Protein AF-A0A935AM41-F1 (afdb_monomer_lite)

Radius of gyration: 13.2 Å; chains: 1; bounding box: 32×30×33 Å

Structure (mmCIF, N/CA/C/O backbone):
data_AF-A0A935AM41-F1
#
_entry.id   AF-A0A935AM41-F1
#
loop_
_atom_site.group_PDB
_atom_site.id
_atom_site.type_symbol
_atom_site.label_atom_id
_atom_site.label_alt_id
_atom_site.label_comp_id
_atom_site.label_asym_id
_atom_site.label_entity_id
_atom_site.label_seq_id
_atom_site.pdbx_PDB_ins_code
_atom_site.Cartn_x
_atom_site.Cartn_y
_atom_site.Cartn_z
_atom_site.occupancy
_atom_site.B_iso_or_equiv
_atom_site.auth_seq_id
_atom_site.auth_comp_id
_atom_site.auth_asym_id
_atom_site.auth_atom_id
_atom_site.pdbx_PDB_model_num
ATOM 1 N N . MET A 1 1 ? -17.141 9.454 12.736 1.00 65.31 1 MET A N 1
ATOM 2 C CA . MET A 1 1 ? -16.937 8.494 11.607 1.00 65.31 1 MET A CA 1
ATOM 3 C C . MET A 1 1 ? -15.456 8.118 11.570 1.00 65.31 1 MET A C 1
ATOM 5 O O . MET A 1 1 ? -14.661 8.983 11.903 1.00 65.31 1 MET A O 1
ATOM 9 N N . VAL A 1 2 ? -15.053 6.882 11.235 1.00 75.56 2 VAL A N 1
ATOM 10 C CA . VAL A 1 2 ? -13.614 6.534 11.134 1.00 75.56 2 VAL A CA 1
ATOM 11 C C . VAL A 1 2 ? -13.192 6.507 9.667 1.00 75.56 2 VAL A C 1
ATOM 13 O O . VAL A 1 2 ? -13.752 5.753 8.878 1.00 75.56 2 VAL A O 1
ATOM 16 N N . LEU A 1 3 ? -12.212 7.335 9.315 1.00 81.56 3 LEU A N 1
ATOM 17 C CA . LEU A 1 3 ? -11.605 7.429 7.989 1.00 81.56 3 LEU A CA 1
ATOM 18 C C . LEU A 1 3 ? -10.233 6.748 7.988 1.00 81.56 3 LEU A C 1
ATOM 20 O O . LEU A 1 3 ? -9.503 6.797 8.978 1.00 81.56 3 LEU A O 1
ATOM 24 N N . LEU A 1 4 ? -9.864 6.137 6.863 1.00 85.00 4 LEU A N 1
ATOM 25 C CA . LEU A 1 4 ? -8.525 5.591 6.640 1.00 85.00 4 LEU A CA 1
ATOM 26 C C . LEU A 1 4 ? -7.728 6.540 5.747 1.00 85.00 4 LEU A C 1
ATOM 28 O O . LEU A 1 4 ? -8.213 6.967 4.701 1.00 85.00 4 LEU A O 1
ATOM 32 N N . LEU A 1 5 ? -6.496 6.842 6.152 1.00 87.25 5 LEU A N 1
ATOM 33 C CA . LEU A 1 5 ? -5.577 7.705 5.417 1.00 87.25 5 LEU A CA 1
ATOM 34 C C . LEU A 1 5 ? -4.265 6.966 5.154 1.00 87.25 5 LEU A C 1
ATOM 36 O O . LEU A 1 5 ? -3.569 6.577 6.090 1.00 87.25 5 LEU A O 1
ATOM 40 N N . LEU A 1 6 ? -3.908 6.814 3.879 1.00 88.88 6 LEU A N 1
ATOM 41 C CA . LEU A 1 6 ? -2.604 6.312 3.447 1.00 88.88 6 LEU A CA 1
ATOM 42 C C . LEU A 1 6 ? -1.700 7.467 3.035 1.00 88.88 6 LEU A C 1
ATOM 44 O O . LEU A 1 6 ? -2.097 8.320 2.245 1.00 88.88 6 LEU A O 1
ATOM 48 N N . THR A 1 7 ? -0.468 7.460 3.534 1.00 90.94 7 THR A N 1
ATOM 49 C CA . THR A 1 7 ? 0.563 8.418 3.133 1.00 90.94 7 THR A CA 1
ATOM 50 C C . THR A 1 7 ? 1.891 7.714 2.913 1.00 90.94 7 THR A C 1
ATOM 52 O O . THR A 1 7 ? 2.154 6.646 3.466 1.00 90.94 7 THR A O 1
ATOM 55 N N . LEU A 1 8 ? 2.745 8.319 2.094 1.00 91.50 8 LEU A N 1
ATOM 56 C CA . LEU A 1 8 ? 4.100 7.848 1.856 1.00 91.50 8 LEU A CA 1
ATOM 57 C C . LEU A 1 8 ? 5.062 8.968 2.235 1.00 91.50 8 LEU A C 1
ATOM 59 O O . LEU A 1 8 ? 4.971 10.077 1.715 1.00 91.50 8 LEU A O 1
ATOM 63 N N . GLN A 1 9 ? 5.939 8.691 3.194 1.00 92.00 9 GLN A N 1
ATOM 64 C CA . GLN A 1 9 ? 6.890 9.665 3.720 1.00 92.00 9 GLN A CA 1
ATOM 65 C C . GLN A 1 9 ? 8.179 8.947 4.112 1.00 92.00 9 GLN A C 1
ATOM 67 O O . GLN A 1 9 ? 8.122 7.977 4.866 1.00 92.00 9 GLN A O 1
ATOM 72 N N . ASN A 1 10 ? 9.329 9.445 3.648 1.00 90.88 10 ASN A N 1
ATOM 73 C CA . ASN A 1 10 ? 10.653 8.878 3.937 1.00 90.88 10 ASN A CA 1
ATOM 74 C C . ASN A 1 10 ? 10.703 7.362 3.666 1.00 90.88 10 ASN A C 1
ATOM 76 O O . ASN A 1 10 ? 10.971 6.568 4.571 1.00 90.88 10 ASN A O 1
ATOM 80 N N . ASP A 1 11 ? 10.341 6.962 2.442 1.00 91.94 11 ASP A N 1
ATOM 81 C CA . ASP A 1 11 ? 10.338 5.566 1.972 1.00 91.94 11 ASP A CA 1
ATOM 82 C C . ASP A 1 11 ? 9.516 4.611 2.852 1.00 91.94 11 ASP A C 1
ATOM 84 O O . ASP A 1 11 ? 9.761 3.407 2.938 1.00 91.94 11 ASP A O 1
ATOM 88 N N . THR A 1 12 ? 8.523 5.161 3.548 1.00 94.19 12 THR A N 1
ATOM 89 C CA . THR A 1 12 ? 7.655 4.419 4.451 1.00 94.19 12 THR A CA 1
ATOM 90 C C . THR A 1 12 ? 6.212 4.691 4.079 1.00 94.19 12 THR A C 1
ATOM 92 O O . THR A 1 12 ? 5.745 5.831 4.138 1.00 94.19 12 THR A O 1
ATOM 95 N N . LEU A 1 13 ? 5.499 3.628 3.720 1.00 94.56 13 LEU A N 1
ATOM 96 C CA . LEU A 1 13 ? 4.057 3.658 3.564 1.00 94.56 13 LEU A CA 1
ATOM 97 C C . LEU A 1 13 ? 3.428 3.571 4.951 1.00 94.56 13 LEU A C 1
ATOM 99 O O . LEU A 1 13 ? 3.571 2.562 5.644 1.00 94.56 13 LEU A O 1
ATOM 103 N N . LYS A 1 14 ? 2.741 4.634 5.348 1.00 93.75 14 LYS A N 1
ATOM 104 C CA . LYS A 1 14 ? 2.051 4.752 6.627 1.00 93.75 14 LYS A CA 1
ATOM 105 C C . LYS A 1 14 ? 0.551 4.710 6.398 1.00 93.75 14 LYS A C 1
ATOM 107 O O . LYS A 1 14 ? 0.036 5.278 5.437 1.00 93.75 14 LYS A O 1
ATOM 112 N N . LEU A 1 15 ? -0.145 4.067 7.320 1.00 90.88 15 LEU A N 1
ATOM 113 C CA . LEU A 1 15 ? -1.593 4.063 7.367 1.00 90.88 15 LEU A CA 1
ATOM 114 C C . LEU A 1 15 ? -2.052 4.595 8.712 1.00 90.88 15 LEU A C 1
ATOM 116 O O . LEU A 1 15 ? -1.597 4.151 9.770 1.00 90.88 15 LEU A O 1
ATOM 120 N N . PHE A 1 16 ? -2.994 5.517 8.639 1.00 90.69 16 PHE A N 1
ATOM 121 C CA . PHE A 1 16 ? -3.599 6.159 9.780 1.00 90.69 16 PHE A CA 1
ATOM 122 C C . PHE A 1 16 ? -5.099 5.907 9.796 1.00 90.69 16 PHE A C 1
ATOM 124 O O . PHE A 1 16 ? -5.746 5.818 8.752 1.00 90.69 16 PHE A O 1
ATOM 131 N N . THR A 1 17 ? -5.654 5.851 10.998 1.00 89.00 17 THR A N 1
ATOM 132 C CA . THR A 1 17 ? -7.084 6.044 11.223 1.00 89.00 17 THR A CA 1
ATOM 133 C C . THR A 1 17 ? -7.303 7.466 11.700 1.00 89.00 17 THR A C 1
ATOM 135 O O . THR A 1 17 ? -6.621 7.911 12.624 1.00 89.00 17 THR A O 1
ATOM 138 N N . TYR A 1 18 ? -8.267 8.147 11.105 1.00 84.25 18 TYR A N 1
ATOM 139 C CA . TYR A 1 18 ? -8.738 9.447 11.543 1.00 84.25 18 TYR A CA 1
ATOM 140 C C . TYR A 1 18 ? -10.147 9.296 12.115 1.00 84.25 18 TYR A C 1
ATOM 142 O O . TYR A 1 18 ? -11.030 8.742 11.460 1.00 84.25 18 TYR A O 1
ATOM 150 N N . ASN A 1 19 ? -10.349 9.758 13.342 1.00 85.56 19 ASN A N 1
ATOM 151 C CA . ASN A 1 19 ? -11.674 10.071 13.871 1.00 85.56 19 ASN A CA 1
ATOM 152 C C . ASN A 1 19 ? -11.752 11.584 14.122 1.00 85.56 19 ASN A C 1
ATOM 154 O O . ASN A 1 19 ? -10.758 12.278 13.928 1.00 85.56 19 ASN A O 1
ATOM 158 N N . ASP A 1 20 ? -12.914 12.090 14.536 1.00 74.88 20 ASP A N 1
ATOM 159 C CA . ASP A 1 20 ? -13.207 13.532 14.605 1.00 74.88 20 ASP A CA 1
ATOM 160 C C . ASP A 1 20 ? -12.214 14.352 15.474 1.00 74.88 20 ASP A C 1
ATOM 162 O O . ASP A 1 20 ? -12.187 15.576 15.389 1.00 74.88 20 ASP A O 1
ATOM 166 N N . GLU A 1 21 ? -11.344 13.694 16.251 1.00 83.44 21 GLU A N 1
ATOM 167 C CA . GLU A 1 21 ? -10.398 14.331 17.175 1.00 83.44 21 GLU A CA 1
ATOM 168 C C . GLU A 1 21 ? -8.933 13.898 16.995 1.00 83.44 21 GLU A C 1
ATOM 170 O O . GLU A 1 21 ? -8.032 14.656 17.346 1.00 83.44 21 GLU A O 1
ATOM 175 N N . ASN A 1 22 ? -8.654 12.701 16.465 1.00 88.31 22 ASN A N 1
ATOM 176 C CA . ASN A 1 22 ? -7.310 12.123 16.496 1.00 88.31 22 ASN A CA 1
ATOM 177 C C . ASN A 1 22 ? -6.925 11.411 15.195 1.00 88.31 22 ASN A C 1
ATOM 179 O O . ASN A 1 22 ? -7.675 10.601 14.644 1.00 88.31 22 ASN A O 1
ATOM 183 N N . LEU A 1 23 ? -5.682 11.646 14.763 1.00 90.31 23 LEU A N 1
ATOM 184 C CA . LEU A 1 23 ? -5.007 10.863 13.734 1.00 90.31 23 LEU A CA 1
ATOM 185 C C 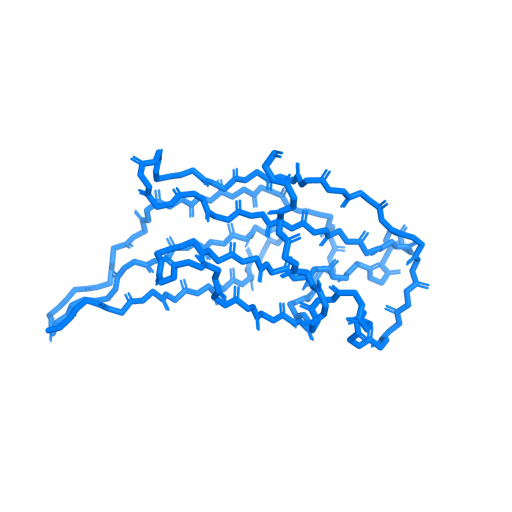. LEU A 1 23 ? -4.072 9.851 14.405 1.00 90.31 23 LEU A C 1
ATOM 187 O O . LEU A 1 23 ? -3.053 10.224 14.980 1.00 90.31 23 LEU A O 1
ATOM 191 N N . ASN A 1 24 ? -4.395 8.565 14.304 1.00 90.12 24 ASN A N 1
ATOM 192 C CA . ASN A 1 24 ? -3.616 7.491 14.918 1.00 90.12 24 ASN A CA 1
ATOM 193 C C . ASN A 1 24 ? -2.899 6.668 13.851 1.00 90.12 24 ASN A C 1
ATOM 195 O O . ASN A 1 24 ? -3.540 6.152 12.936 1.00 90.12 24 ASN A O 1
ATOM 199 N N . LEU A 1 25 ? -1.578 6.518 13.977 1.00 91.50 25 LEU A N 1
ATOM 200 C CA . LEU A 1 25 ? -0.801 5.600 13.143 1.00 91.50 25 LEU A CA 1
ATOM 201 C C . LEU A 1 25 ? -1.154 4.161 13.527 1.00 91.50 25 LEU A C 1
ATOM 203 O O . LEU A 1 25 ? -0.976 3.771 14.678 1.00 91.50 25 LEU A O 1
ATOM 207 N N . ILE A 1 26 ? -1.617 3.369 12.563 1.00 91.19 26 ILE A N 1
ATOM 208 C CA . ILE A 1 26 ? -2.011 1.973 12.799 1.00 91.19 26 ILE A CA 1
ATOM 209 C C . ILE A 1 26 ? -1.057 0.967 12.167 1.00 91.19 26 ILE A C 1
ATOM 211 O O . ILE A 1 26 ? -0.919 -0.146 12.670 1.00 91.19 26 ILE A O 1
ATOM 215 N N . ASN A 1 27 ? -0.392 1.334 11.072 1.00 92.19 27 ASN A N 1
ATOM 216 C CA . ASN A 1 27 ? 0.609 0.481 10.454 1.00 92.19 27 ASN A CA 1
ATOM 217 C C . ASN A 1 27 ? 1.620 1.303 9.651 1.00 92.19 27 ASN A C 1
ATOM 219 O O . ASN A 1 27 ? 1.304 2.387 9.157 1.00 92.19 27 ASN A O 1
ATOM 223 N N . ALA A 1 28 ? 2.829 0.771 9.509 1.00 93.62 28 ALA A N 1
ATOM 224 C CA . ALA A 1 28 ? 3.875 1.343 8.686 1.00 93.62 28 ALA A CA 1
ATOM 225 C C . ALA A 1 28 ? 4.745 0.227 8.102 1.00 93.62 28 ALA A C 1
ATOM 227 O O . ALA A 1 28 ? 5.158 -0.685 8.819 1.00 93.62 28 ALA A O 1
ATOM 228 N N . ILE A 1 29 ? 5.060 0.321 6.813 1.00 95.19 29 ILE A N 1
ATOM 229 C CA . ILE A 1 29 ? 5.957 -0.612 6.130 1.00 95.19 29 ILE A CA 1
ATOM 230 C C . ILE A 1 29 ? 6.950 0.161 5.266 1.00 95.19 29 ILE A C 1
ATOM 232 O O . ILE A 1 29 ? 6.590 1.147 4.620 1.00 95.19 29 ILE A O 1
ATOM 236 N N . LYS A 1 30 ? 8.211 -0.282 5.259 1.00 94.81 30 LYS A N 1
ATOM 237 C CA . LYS A 1 30 ? 9.204 0.252 4.327 1.00 94.81 30 LYS A CA 1
ATOM 238 C C . LYS A 1 30 ? 8.855 -0.155 2.901 1.00 94.81 30 LYS A C 1
ATOM 240 O O . LYS A 1 30 ? 8.475 -1.297 2.641 1.00 94.81 30 LYS A O 1
ATOM 245 N N . VAL A 1 31 ? 9.014 0.793 1.997 1.00 94.00 31 VAL A N 1
ATOM 246 C CA . VAL A 1 31 ? 8.895 0.600 0.556 1.00 94.00 31 VAL A CA 1
ATOM 247 C C . VAL A 1 31 ? 10.215 0.983 -0.101 1.00 94.00 31 VAL A C 1
ATOM 249 O O . VAL A 1 31 ? 11.128 1.477 0.562 1.00 94.00 31 VAL A O 1
ATOM 252 N N . ASP A 1 32 ? 10.334 0.721 -1.396 1.00 93.25 32 ASP A N 1
ATOM 253 C CA . ASP A 1 32 ? 11.511 1.131 -2.155 1.00 93.25 32 ASP A CA 1
ATOM 254 C C . ASP A 1 32 ? 11.645 2.661 -2.154 1.00 93.25 32 ASP A C 1
ATOM 256 O O . ASP A 1 32 ? 10.650 3.386 -2.069 1.00 93.25 32 ASP A O 1
ATOM 260 N N . SER A 1 33 ? 12.871 3.178 -2.228 1.00 91.31 33 SER A N 1
ATOM 261 C CA . SER A 1 33 ? 13.080 4.626 -2.158 1.00 91.31 33 SER A CA 1
ATOM 262 C C . SER A 1 33 ? 12.526 5.362 -3.374 1.00 91.31 33 SER A C 1
ATOM 264 O O . SER A 1 33 ? 12.420 4.770 -4.451 1.00 91.31 33 SER A O 1
ATOM 266 N N . GLU A 1 34 ? 12.215 6.650 -3.211 1.00 89.56 34 GLU A N 1
ATOM 267 C CA . GLU A 1 34 ? 11.605 7.478 -4.273 1.00 89.56 34 GLU A CA 1
ATOM 268 C C . GLU A 1 34 ? 10.283 6.872 -4.770 1.00 89.56 34 GLU A C 1
ATOM 270 O O . GLU A 1 34 ? 9.964 6.872 -5.959 1.00 89.56 34 GLU A O 1
ATOM 275 N N . SER A 1 35 ? 9.531 6.296 -3.830 1.00 92.06 35 SER A N 1
ATOM 276 C CA . SER A 1 35 ? 8.224 5.725 -4.111 1.00 92.06 35 SER A CA 1
ATOM 277 C C . SER A 1 35 ? 7.108 6.764 -4.063 1.00 92.06 35 SER A C 1
ATOM 279 O O . SER A 1 35 ? 7.120 7.678 -3.241 1.00 92.06 35 SER A O 1
ATOM 281 N N . SER A 1 36 ? 6.081 6.571 -4.883 1.00 90.88 36 SER A N 1
ATOM 282 C CA . SER A 1 36 ? 4.835 7.337 -4.858 1.00 90.88 36 SER A CA 1
ATOM 283 C C . SER A 1 36 ? 3.622 6.410 -4.902 1.00 90.88 36 SER A C 1
ATOM 285 O O . SER A 1 36 ? 3.680 5.316 -5.464 1.00 90.88 36 SER A O 1
ATOM 287 N N . ILE A 1 37 ? 2.521 6.833 -4.277 1.00 90.12 37 ILE A N 1
ATOM 288 C CA . ILE A 1 37 ? 1.228 6.149 -4.389 1.00 90.12 37 ILE A CA 1
ATOM 289 C C . ILE A 1 37 ? 0.582 6.605 -5.695 1.00 90.12 37 ILE A C 1
A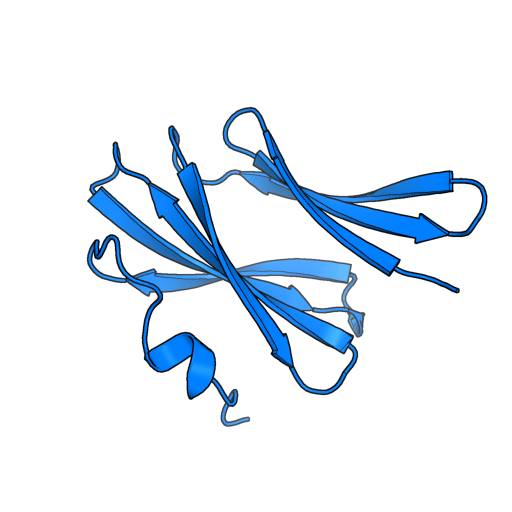TOM 291 O O . ILE A 1 37 ? 0.391 7.801 -5.898 1.00 90.12 37 ILE A O 1
ATOM 295 N N . THR A 1 38 ? 0.229 5.661 -6.557 1.00 87.69 38 THR A N 1
ATOM 296 C CA . THR A 1 38 ? -0.306 5.946 -7.899 1.00 87.69 38 THR A CA 1
ATOM 297 C C . THR A 1 38 ? -1.715 5.418 -8.115 1.00 87.69 38 THR A C 1
ATOM 299 O O . THR A 1 38 ? -2.349 5.793 -9.092 1.00 87.69 38 THR A O 1
ATOM 302 N N . GLY A 1 39 ? -2.217 4.569 -7.217 1.00 86.88 39 GLY A N 1
ATOM 303 C CA . GLY A 1 39 ? -3.579 4.056 -7.278 1.00 86.88 39 GLY A CA 1
ATOM 304 C C . GLY A 1 39 ? -4.028 3.494 -5.937 1.00 86.88 39 GLY A C 1
ATOM 305 O O . GLY A 1 39 ? -3.226 2.941 -5.188 1.00 86.88 39 GLY A O 1
ATOM 306 N N . LEU A 1 40 ? -5.318 3.630 -5.633 1.00 88.06 40 LEU A N 1
ATOM 307 C CA . LEU A 1 40 ? -5.924 3.150 -4.393 1.00 88.06 40 LEU A CA 1
ATOM 308 C C . LEU A 1 40 ? -7.324 2.604 -4.665 1.00 88.06 40 LEU A C 1
ATOM 310 O O . LEU A 1 40 ? -8.107 3.204 -5.398 1.00 88.06 40 LEU A O 1
ATOM 314 N N . LYS A 1 41 ? -7.655 1.470 -4.045 1.00 87.06 41 LYS A N 1
ATOM 315 C CA . LYS A 1 41 ? -8.966 0.836 -4.166 1.00 87.06 41 LYS A CA 1
ATOM 316 C C . LYS A 1 41 ? -9.398 0.187 -2.858 1.00 87.06 41 LYS A C 1
ATOM 318 O O . LYS A 1 41 ? -8.644 -0.583 -2.267 1.00 87.06 41 LYS A O 1
ATOM 323 N N . SER A 1 42 ? -10.635 0.454 -2.442 1.00 86.00 42 SER A N 1
ATOM 324 C CA . SER A 1 42 ? -11.289 -0.302 -1.370 1.00 86.00 42 SER A CA 1
ATOM 325 C C . SER A 1 42 ? -11.789 -1.652 -1.897 1.00 86.00 42 SER A C 1
ATOM 327 O O . SER A 1 42 ? -12.322 -1.749 -3.005 1.00 86.00 42 SER A O 1
ATOM 329 N N . ILE A 1 43 ? -11.602 -2.701 -1.102 1.00 84.62 43 ILE A N 1
ATOM 330 C CA . ILE A 1 43 ? -11.995 -4.075 -1.399 1.00 84.62 43 ILE A CA 1
ATOM 331 C C . ILE A 1 43 ? -12.839 -4.596 -0.250 1.00 84.62 43 ILE A C 1
ATOM 333 O O . ILE A 1 43 ? -12.385 -4.657 0.892 1.00 84.62 43 ILE A O 1
ATOM 337 N N . ASN A 1 44 ? -14.044 -5.056 -0.585 1.00 79.81 44 ASN A N 1
ATOM 338 C CA . ASN A 1 44 ? -14.991 -5.642 0.362 1.00 79.81 44 ASN A CA 1
ATOM 339 C C . ASN A 1 44 ? -15.303 -4.709 1.551 1.00 79.81 44 ASN A C 1
ATOM 341 O O . ASN A 1 44 ? -15.509 -5.188 2.658 1.00 79.81 44 ASN A O 1
ATOM 345 N N . GLY A 1 45 ? -15.305 -3.388 1.333 1.00 72.31 45 GLY A N 1
ATOM 346 C CA . GLY A 1 45 ? -15.649 -2.375 2.340 1.00 72.31 45 GLY A CA 1
ATOM 347 C C . GLY A 1 45 ? -14.508 -2.005 3.289 1.00 72.31 45 GLY A C 1
ATOM 348 O O . GLY A 1 45 ? -14.275 -0.819 3.502 1.00 72.31 45 GLY A O 1
ATOM 349 N N . ASP A 1 46 ? -13.751 -2.991 3.773 1.00 80.94 46 ASP A N 1
ATOM 350 C CA . ASP A 1 46 ? -12.800 -2.776 4.875 1.00 80.94 46 ASP A CA 1
ATOM 351 C C . ASP A 1 46 ? -11.329 -2.777 4.439 1.00 80.94 46 ASP A C 1
ATOM 353 O O . ASP A 1 46 ? -10.497 -2.059 4.994 1.00 80.94 46 ASP A O 1
ATOM 357 N N . ASN A 1 47 ? -10.979 -3.573 3.427 1.00 86.88 47 ASN A N 1
ATOM 358 C CA . ASN A 1 47 ? -9.593 -3.709 2.989 1.00 86.88 47 ASN A CA 1
ATOM 359 C C . ASN A 1 47 ? -9.243 -2.642 1.956 1.00 86.88 47 ASN A C 1
ATOM 361 O O . ASN A 1 47 ? -10.084 -2.225 1.164 1.00 86.88 47 ASN A O 1
ATOM 365 N N . ILE A 1 48 ? -7.974 -2.248 1.906 1.00 88.75 48 ILE A N 1
ATOM 366 C CA . ILE A 1 48 ? -7.479 -1.307 0.898 1.00 88.75 48 ILE A CA 1
ATOM 367 C C . ILE A 1 48 ? -6.345 -1.970 0.138 1.00 88.75 48 ILE A C 1
ATOM 369 O O . ILE A 1 48 ? -5.461 -2.571 0.741 1.00 88.75 48 ILE A O 1
ATOM 373 N N . VAL A 1 49 ? -6.345 -1.839 -1.180 1.00 90.06 49 VAL A N 1
ATOM 374 C CA . VAL A 1 49 ? -5.183 -2.138 -2.013 1.00 90.06 49 VAL A CA 1
ATOM 375 C C . VAL A 1 49 ? -4.664 -0.836 -2.593 1.00 90.06 49 VAL A C 1
ATOM 377 O O . VAL A 1 49 ? -5.430 -0.016 -3.095 1.00 90.06 49 VAL A O 1
ATOM 380 N N . THR A 1 50 ? -3.358 -0.642 -2.483 1.00 90.69 50 THR A N 1
ATOM 381 C CA .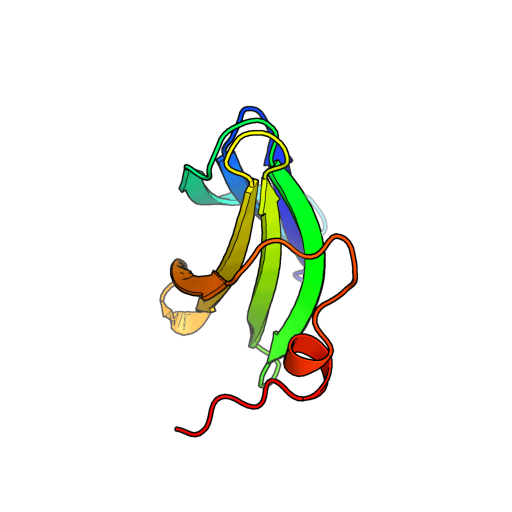 THR A 1 50 ? -2.650 0.523 -2.992 1.00 90.69 50 THR A CA 1
ATOM 382 C C . THR A 1 50 ? -1.516 0.084 -3.903 1.00 90.69 50 THR A C 1
ATOM 384 O O . THR A 1 50 ? -0.852 -0.929 -3.662 1.00 90.69 50 THR A O 1
ATOM 387 N N . LEU A 1 51 ? -1.317 0.843 -4.968 1.00 91.00 51 LEU A N 1
ATOM 388 C CA . LEU A 1 51 ? -0.251 0.659 -5.931 1.00 91.00 51 LEU A CA 1
ATOM 389 C C . LEU A 1 51 ? 0.831 1.701 -5.671 1.00 91.00 51 LEU A C 1
ATOM 391 O O . LEU A 1 51 ? 0.551 2.898 -5.591 1.00 91.00 51 LEU A O 1
ATOM 395 N N . ILE A 1 52 ? 2.062 1.222 -5.525 1.00 91.88 52 ILE A N 1
ATOM 396 C CA . ILE A 1 52 ? 3.227 2.041 -5.201 1.00 91.88 52 ILE A CA 1
ATOM 397 C C . ILE A 1 52 ? 4.275 1.878 -6.285 1.00 91.88 52 ILE A C 1
ATOM 399 O O . ILE A 1 52 ? 4.602 0.759 -6.670 1.00 91.88 52 ILE A O 1
ATOM 403 N N . HIS A 1 53 ? 4.768 2.996 -6.801 1.00 91.25 53 HIS A N 1
ATOM 404 C CA . HIS A 1 53 ? 5.739 3.038 -7.888 1.00 91.25 53 HIS A CA 1
ATOM 405 C C . HIS A 1 53 ? 7.031 3.629 -7.369 1.00 91.25 53 HIS A C 1
ATOM 407 O O . HIS A 1 53 ? 6.988 4.721 -6.816 1.00 91.25 53 HIS A O 1
ATOM 413 N N . SER A 1 54 ? 8.154 2.952 -7.599 1.00 91.69 54 SER A N 1
ATOM 414 C CA . SER A 1 54 ? 9.486 3.494 -7.340 1.00 91.69 54 SER A CA 1
ATOM 415 C C . SER A 1 54 ? 10.175 3.787 -8.666 1.00 91.69 54 SER A C 1
ATOM 417 O O . SER A 1 54 ? 10.462 2.865 -9.435 1.00 91.69 54 SER A O 1
ATOM 419 N N . ASP A 1 55 ? 10.455 5.067 -8.928 1.00 88.44 55 ASP A N 1
ATOM 420 C CA . ASP A 1 55 ? 11.236 5.477 -10.102 1.00 88.44 55 ASP A CA 1
ATOM 421 C C . ASP A 1 55 ? 12.670 4.934 -10.016 1.00 88.44 55 ASP A C 1
ATOM 423 O O . ASP A 1 55 ? 13.224 4.470 -11.009 1.00 88.44 55 ASP A O 1
ATOM 427 N N . LYS A 1 56 ? 13.257 4.911 -8.815 1.00 90.44 56 LYS A N 1
ATOM 428 C CA . LYS A 1 56 ? 14.628 4.432 -8.607 1.00 90.44 56 LYS A CA 1
ATOM 429 C C . LYS A 1 56 ? 14.770 2.924 -8.777 1.00 90.44 56 LYS A C 1
ATOM 431 O O . LYS A 1 56 ? 15.725 2.463 -9.396 1.00 90.44 56 LYS A O 1
ATOM 436 N N . ALA A 1 57 ? 13.850 2.147 -8.206 1.00 88.75 57 ALA A N 1
ATOM 437 C CA . ALA A 1 57 ? 13.888 0.691 -8.314 1.00 88.75 57 ALA A CA 1
ATOM 438 C C . ALA A 1 57 ? 13.358 0.189 -9.662 1.00 88.75 57 ALA A C 1
ATOM 440 O O . ALA A 1 57 ? 13.419 -1.014 -9.910 1.00 88.75 57 ALA A O 1
ATOM 441 N N . LEU A 1 58 ? 12.816 1.082 -10.504 1.00 89.50 58 LEU A N 1
ATOM 442 C CA . LEU A 1 58 ? 12.161 0.738 -11.765 1.00 89.50 58 LEU A CA 1
ATOM 443 C C . LEU A 1 58 ? 11.195 -0.434 -11.559 1.00 89.50 58 LEU A C 1
ATOM 445 O O . LEU A 1 58 ? 11.232 -1.441 -12.271 1.00 89.50 58 LEU A O 1
ATOM 449 N N . SER A 1 59 ? 10.328 -0.311 -10.552 1.00 90.38 59 SER A N 1
ATOM 450 C CA . SER A 1 59 ? 9.316 -1.320 -10.248 1.00 90.38 59 SER A CA 1
ATOM 451 C C . SER A 1 59 ? 8.045 -0.709 -9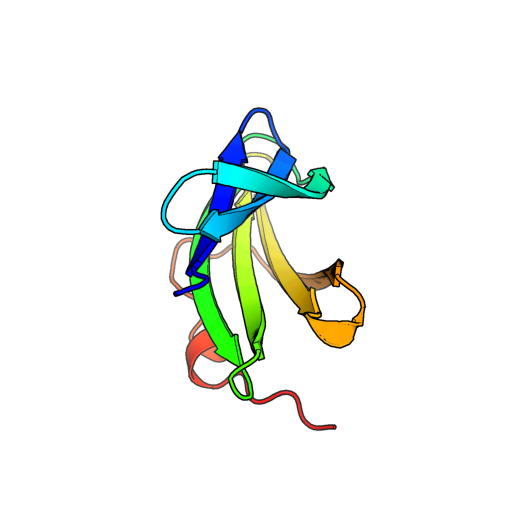.666 1.00 90.38 59 SER A C 1
ATOM 453 O O . SER A 1 59 ? 8.053 0.379 -9.083 1.00 90.38 59 SER A O 1
ATOM 455 N N . SER A 1 60 ? 6.942 -1.433 -9.835 1.00 91.00 60 SER A N 1
ATOM 456 C CA . SER A 1 60 ? 5.669 -1.136 -9.183 1.00 91.00 60 SER A CA 1
ATOM 457 C C . SER A 1 60 ? 5.332 -2.274 -8.221 1.00 91.00 60 SER A C 1
ATOM 459 O O . SER A 1 60 ? 5.685 -3.427 -8.453 1.00 91.00 60 SER A O 1
ATOM 461 N N . SER A 1 61 ? 4.667 -1.980 -7.112 1.00 91.19 61 SER A N 1
ATOM 462 C CA . SER A 1 61 ? 4.318 -2.968 -6.093 1.00 91.19 61 SER A CA 1
ATOM 463 C C . SER A 1 61 ? 2.898 -2.749 -5.597 1.00 91.19 61 SER A C 1
ATOM 465 O O . SER A 1 61 ? 2.497 -1.621 -5.311 1.00 91.19 61 SER A O 1
ATOM 467 N N . LEU A 1 62 ? 2.147 -3.840 -5.468 1.00 91.06 62 LEU A N 1
ATOM 468 C CA . LEU A 1 62 ? 0.835 -3.835 -4.833 1.00 91.06 62 LEU A CA 1
ATOM 469 C C . LEU A 1 62 ? 0.990 -4.118 -3.349 1.00 91.06 62 LEU A C 1
ATOM 471 O O . LEU A 1 62 ? 1.586 -5.122 -2.955 1.00 91.06 62 LEU A O 1
ATOM 475 N N . TYR A 1 63 ? 0.414 -3.245 -2.536 1.00 92.25 63 TYR A N 1
ATOM 476 C CA . TYR A 1 63 ? 0.305 -3.424 -1.101 1.00 92.25 63 TYR A CA 1
ATOM 477 C C . TYR A 1 63 ? -1.159 -3.524 -0.726 1.00 92.25 63 TYR A C 1
ATOM 479 O O . TYR A 1 63 ? -1.987 -2.735 -1.178 1.00 92.25 63 TYR A O 1
ATOM 487 N N . ARG A 1 64 ? -1.466 -4.471 0.149 1.00 91.31 64 ARG A N 1
ATOM 488 C CA . ARG A 1 64 ? -2.780 -4.601 0.750 1.00 91.31 64 ARG A CA 1
ATOM 489 C C . ARG A 1 64 ? -2.716 -4.252 2.216 1.00 91.31 64 ARG A C 1
ATOM 491 O O . ARG A 1 64 ? -1.861 -4.756 2.938 1.00 91.31 64 ARG A O 1
ATOM 498 N N . TYR A 1 65 ? -3.681 -3.460 2.644 1.00 91.12 65 TYR A N 1
ATOM 499 C CA . TYR A 1 65 ? -4.088 -3.350 4.024 1.00 91.12 65 TYR A CA 1
ATOM 500 C C . TYR A 1 65 ? -5.247 -4.310 4.311 1.00 91.12 65 TYR A C 1
ATOM 502 O O . TYR A 1 65 ? -6.303 -4.242 3.674 1.00 91.12 65 TYR A O 1
ATOM 510 N N . ASP A 1 66 ? -5.021 -5.211 5.262 1.00 89.75 66 ASP A N 1
ATOM 511 C CA . ASP A 1 66 ? -6.034 -6.066 5.866 1.00 89.75 66 ASP A CA 1
ATOM 512 C C . ASP A 1 66 ? -6.545 -5.405 7.151 1.00 89.75 66 ASP A C 1
ATOM 514 O O . ASP A 1 66 ? -5.793 -5.259 8.122 1.00 89.75 66 ASP A O 1
ATOM 518 N N . TYR A 1 67 ? -7.814 -4.994 7.142 1.00 86.50 67 TYR A N 1
ATOM 519 C CA . TYR A 1 67 ? -8.440 -4.295 8.264 1.00 86.50 67 TYR A CA 1
ATOM 520 C C . TYR A 1 67 ? -8.590 -5.186 9.496 1.00 86.50 67 TYR A C 1
ATOM 522 O O . TYR A 1 67 ? -8.268 -4.758 10.605 1.00 86.50 67 TYR A O 1
ATOM 530 N N . ALA A 1 68 ? -9.011 -6.441 9.304 1.00 87.12 68 ALA A N 1
ATOM 531 C CA . ALA A 1 68 ? -9.220 -7.390 10.395 1.00 87.12 68 ALA A CA 1
ATOM 532 C C . ALA A 1 68 ? -7.909 -7.664 11.142 1.00 87.12 68 ALA A C 1
ATOM 534 O O . ALA A 1 68 ? -7.872 -7.688 12.370 1.00 87.12 68 ALA A O 1
ATOM 535 N N . ASN A 1 69 ? -6.814 -7.786 10.390 1.00 88.94 69 ASN A N 1
ATOM 536 C CA . ASN A 1 69 ? -5.483 -8.042 10.936 1.00 88.94 69 ASN A CA 1
ATOM 537 C C . ASN A 1 69 ? -4.683 -6.765 11.246 1.00 88.94 69 ASN A C 1
ATOM 539 O O . ASN A 1 69 ? -3.549 -6.854 11.719 1.00 88.94 69 ASN A O 1
ATOM 543 N N . LYS A 1 70 ? -5.237 -5.579 10.954 1.00 87.19 70 LYS A N 1
ATOM 544 C CA . LYS A 1 70 ? -4.574 -4.266 11.045 1.00 87.19 70 LYS A CA 1
ATOM 545 C C . LYS A 1 70 ? -3.166 -4.259 10.434 1.00 87.19 70 LYS A C 1
ATOM 547 O O . LYS A 1 70 ? -2.257 -3.609 10.955 1.00 87.19 70 LYS A O 1
ATOM 552 N N . LYS A 1 71 ? -2.974 -4.975 9.323 1.00 90.81 71 LYS A N 1
ATOM 553 C CA . LYS A 1 71 ? -1.651 -5.244 8.742 1.00 90.81 71 LYS A CA 1
ATOM 554 C C . LYS A 1 71 ? -1.555 -4.782 7.298 1.00 90.81 71 LYS A C 1
ATOM 556 O O . LYS A 1 71 ? -2.452 -5.052 6.508 1.00 90.81 71 LYS A O 1
ATOM 561 N N . ILE A 1 72 ? -0.441 -4.137 6.948 1.00 92.31 72 ILE A N 1
ATOM 562 C CA . ILE A 1 72 ? -0.062 -3.911 5.551 1.00 92.31 72 ILE A CA 1
ATOM 563 C C . ILE A 1 72 ? 0.940 -4.980 5.114 1.00 92.31 72 ILE A C 1
ATOM 565 O O . ILE A 1 72 ? 1.893 -5.286 5.832 1.00 92.31 72 ILE A O 1
ATOM 569 N N . SER A 1 73 ? 0.748 -5.529 3.920 1.00 92.38 73 SER A N 1
ATOM 570 C CA . SER A 1 73 ? 1.670 -6.475 3.293 1.00 92.38 73 SER A CA 1
ATOM 571 C C . SER A 1 73 ? 1.801 -6.217 1.799 1.00 92.38 73 SER A C 1
ATOM 573 O O . SER A 1 73 ? 0.813 -5.912 1.132 1.00 92.38 73 SER A O 1
ATOM 575 N N . LYS A 1 74 ? 3.015 -6.387 1.269 1.00 92.69 74 LYS A N 1
ATOM 576 C CA . LYS A 1 74 ? 3.257 -6.446 -0.175 1.00 92.69 74 LYS A CA 1
ATOM 577 C C . LYS A 1 74 ? 2.652 -7.741 -0.719 1.00 92.69 74 LYS A C 1
ATOM 579 O O . LYS A 1 74 ? 2.964 -8.812 -0.209 1.00 92.69 74 LYS A O 1
ATOM 584 N N . GLU A 1 75 ? 1.788 -7.638 -1.720 1.00 89.69 75 GLU A N 1
ATOM 585 C CA . GLU A 1 75 ? 1.154 -8.795 -2.360 1.00 89.69 75 GLU A CA 1
ATOM 586 C C . GLU A 1 75 ? 1.875 -9.206 -3.642 1.00 89.69 75 GLU A C 1
ATOM 588 O O . GLU A 1 75 ? 2.031 -10.396 -3.902 1.00 89.69 75 GLU A O 1
ATOM 593 N N . LEU A 1 76 ? 2.319 -8.234 -4.443 1.00 87.62 76 LEU A N 1
ATOM 594 C CA . LEU A 1 76 ? 2.907 -8.504 -5.751 1.00 87.62 76 LEU A CA 1
ATOM 595 C C . LEU A 1 76 ? 3.930 -7.434 -6.137 1.00 87.62 76 LEU A C 1
ATOM 597 O O . LEU A 1 76 ? 3.733 -6.249 -5.864 1.00 87.62 76 LEU A O 1
ATOM 601 N N . SER A 1 77 ? 5.000 -7.861 -6.805 1.00 88.31 77 SER A N 1
ATOM 602 C CA . SER A 1 77 ? 5.892 -6.986 -7.571 1.00 88.31 77 SER A CA 1
ATOM 603 C C . SER A 1 77 ? 5.487 -7.039 -9.039 1.00 88.31 77 SER A C 1
ATOM 605 O O . SER A 1 77 ? 5.267 -8.117 -9.588 1.00 88.31 77 SER A O 1
ATOM 607 N N . LEU A 1 78 ? 5.412 -5.882 -9.673 1.00 84.25 78 LEU A N 1
ATOM 608 C CA . LEU A 1 78 ? 4.996 -5.698 -11.052 1.00 84.25 78 LEU A CA 1
ATOM 609 C C . LEU A 1 78 ? 6.112 -4.993 -11.838 1.00 84.25 78 LEU A C 1
ATOM 611 O O . LEU A 1 78 ? 6.852 -4.187 -11.260 1.00 84.25 78 LEU A O 1
ATOM 615 N N . PRO A 1 79 ? 6.220 -5.243 -13.157 1.00 83.81 79 PRO A N 1
ATOM 616 C CA . PRO A 1 79 ? 7.039 -4.417 -14.035 1.00 83.81 79 PRO A CA 1
ATOM 617 C C . PRO A 1 79 ? 6.678 -2.940 -13.874 1.00 83.81 79 PRO A C 1
ATOM 619 O O . PRO A 1 79 ? 5.502 -2.609 -13.685 1.00 83.81 79 PRO A O 1
ATOM 622 N N . PHE A 1 80 ? 7.678 -2.065 -13.977 1.00 81.12 80 PHE A N 1
ATOM 623 C CA . PHE A 1 80 ? 7.457 -0.627 -13.901 1.00 81.12 80 PHE A CA 1
ATOM 624 C C . PHE A 1 80 ? 6.527 -0.150 -15.008 1.00 81.12 80 PHE A C 1
ATOM 626 O O . PHE A 1 80 ? 6.790 -0.321 -16.197 1.00 81.12 80 PHE A O 1
ATOM 633 N N . THR A 1 81 ? 5.457 0.513 -14.609 1.00 70.50 81 THR A N 1
ATOM 634 C CA . THR A 1 81 ? 4.592 1.289 -15.496 1.00 70.50 81 THR A CA 1
ATOM 635 C C . THR A 1 81 ? 4.246 2.544 -14.739 1.00 70.50 81 THR A C 1
ATOM 637 O O . THR A 1 81 ? 3.932 2.449 -13.569 1.00 70.50 81 THR A O 1
ATOM 640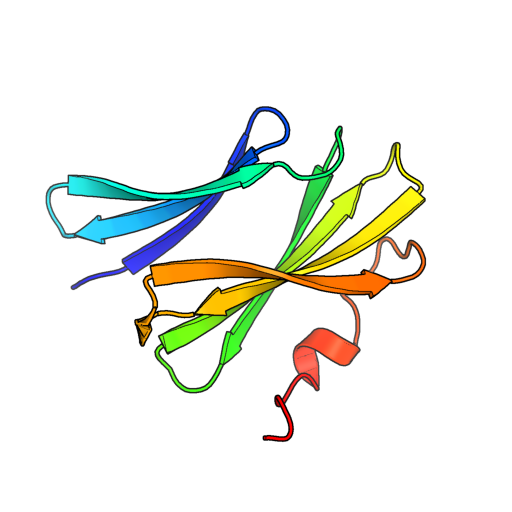 N N . ARG A 1 82 ? 4.281 3.720 -15.367 1.00 64.88 82 ARG A N 1
ATOM 641 C CA . ARG A 1 82 ? 3.843 4.974 -14.724 1.00 64.88 82 ARG A CA 1
ATOM 642 C C . ARG A 1 82 ? 2.324 5.156 -14.717 1.00 64.88 82 ARG A C 1
ATOM 644 O O . ARG A 1 82 ? 1.832 6.098 -14.110 1.00 64.88 82 ARG A O 1
ATOM 651 N N . GLN A 1 83 ? 1.590 4.282 -15.398 1.00 64.94 83 GLN A N 1
ATOM 652 C CA . GLN A 1 83 ? 0.133 4.333 -15.480 1.00 64.94 83 GLN A CA 1
ATOM 653 C C . GLN A 1 83 ? -0.495 3.593 -14.295 1.00 64.94 83 GLN A C 1
ATOM 655 O O . GLN A 1 83 ? 0.078 2.610 -13.814 1.00 64.94 83 GLN A O 1
ATOM 660 N N . GLU A 1 84 ? -1.685 4.029 -13.860 1.00 60.19 84 GLU A N 1
ATOM 661 C CA . GLU A 1 84 ? -2.544 3.211 -12.998 1.00 60.19 84 GLU A CA 1
ATOM 662 C C . GLU A 1 84 ? -2.690 1.830 -13.637 1.00 60.19 84 GLU A C 1
ATOM 664 O O . GLU A 1 84 ? -3.122 1.711 -14.786 1.00 60.19 84 GLU A O 1
ATOM 669 N N . TYR A 1 85 ? -2.315 0.781 -12.905 1.00 62.81 85 TYR A N 1
ATOM 670 C CA . TYR A 1 85 ? -2.467 -0.574 -13.414 1.00 62.81 85 TYR A CA 1
ATOM 671 C C . TYR A 1 85 ? -3.958 -0.823 -13.707 1.00 62.81 85 TYR A C 1
ATOM 673 O O . TYR A 1 85 ? -4.769 -0.709 -12.782 1.00 62.81 85 TYR A O 1
ATOM 681 N N . PRO A 1 86 ? -4.340 -1.228 -14.936 1.00 58.03 86 PRO A N 1
ATOM 682 C CA . PRO A 1 86 ? -5.720 -1.619 -15.246 1.00 58.03 86 PRO A CA 1
ATOM 683 C C . PRO A 1 86 ? -6.220 -2.693 -14.273 1.00 58.03 86 PRO A C 1
ATOM 685 O O . PRO A 1 86 ? -7.353 -2.656 -13.799 1.00 58.03 86 PRO A O 1
ATOM 688 N N . TYR A 1 87 ? -5.295 -3.566 -13.861 1.00 58.25 87 TYR A N 1
ATOM 689 C CA . TYR A 1 87 ? -5.509 -4.584 -12.848 1.00 58.25 87 TYR A CA 1
ATOM 690 C C . TYR A 1 87 ? -6.003 -4.039 -11.514 1.00 58.25 87 TYR A C 1
ATOM 692 O O . TYR A 1 87 ? -6.673 -4.796 -10.840 1.00 58.25 87 TYR A O 1
ATOM 700 N N . LEU A 1 88 ? -5.748 -2.786 -11.105 1.00 67.38 88 LEU A N 1
ATOM 701 C CA . LEU A 1 88 ? -6.336 -2.261 -9.866 1.00 67.38 88 LEU A CA 1
ATOM 702 C C . LEU A 1 88 ? -7.860 -2.168 -9.991 1.00 67.38 88 LEU A C 1
ATOM 704 O O . LEU A 1 88 ? -8.583 -2.607 -9.097 1.00 67.38 88 LEU A O 1
ATOM 708 N N . LYS A 1 89 ? -8.367 -1.662 -11.123 1.00 65.31 89 LYS A N 1
ATOM 709 C CA . LYS A 1 89 ? -9.812 -1.561 -11.398 1.00 65.31 89 LYS A CA 1
ATOM 710 C C . LYS A 1 89 ? -10.468 -2.938 -11.442 1.00 65.31 89 LYS A C 1
ATOM 712 O O . LYS A 1 89 ? -11.524 -3.118 -10.833 1.00 65.31 89 LYS A O 1
ATOM 717 N N . ASP A 1 90 ? -9.773 -3.921 -12.001 1.00 60.75 90 ASP A N 1
ATOM 718 C CA . ASP A 1 90 ? -10.237 -5.310 -12.074 1.00 60.75 90 ASP A CA 1
ATOM 719 C C . ASP A 1 90 ? -9.817 -6.171 -10.876 1.00 60.75 90 ASP A C 1
ATOM 721 O O . ASP A 1 90 ? -10.221 -7.329 -10.784 1.00 60.75 90 ASP A O 1
ATOM 725 N N . TYR A 1 91 ? -9.063 -5.612 -9.919 1.00 63.69 91 TYR A N 1
ATOM 726 C CA .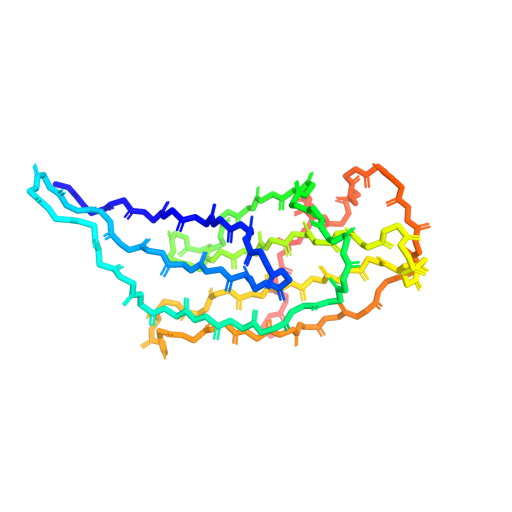 TYR A 1 91 ? -8.598 -6.329 -8.736 1.00 63.69 91 TYR A CA 1
ATOM 727 C C . TYR A 1 91 ? -9.825 -6.704 -7.904 1.00 63.69 91 TYR A C 1
ATOM 729 O O . TYR A 1 91 ? -10.379 -5.901 -7.146 1.00 63.69 91 TYR A O 1
ATOM 737 N N . LYS A 1 92 ? -10.283 -7.932 -8.092 1.00 58.47 92 LYS A N 1
ATOM 738 C CA . LYS A 1 92 ? -11.159 -8.674 -7.204 1.00 58.47 92 LYS A CA 1
ATOM 739 C C . LYS A 1 92 ? -10.273 -9.802 -6.729 1.00 58.47 92 LYS A C 1
ATOM 741 O O . LYS A 1 92 ? -9.913 -10.655 -7.534 1.00 58.47 92 LYS A O 1
ATOM 746 N N . LYS A 1 93 ? -9.845 -9.771 -5.465 1.00 54.16 93 LYS A N 1
ATOM 747 C CA . LYS A 1 93 ? -9.106 -10.902 -4.904 1.00 54.16 93 LYS A CA 1
ATOM 748 C C . LYS A 1 93 ? -9.986 -12.139 -5.110 1.00 54.16 93 LYS A C 1
ATOM 750 O O . LYS A 1 93 ? -11.045 -12.218 -4.492 1.00 54.16 93 LYS A O 1
ATOM 755 N N . ILE A 1 94 ? -9.599 -13.039 -6.009 1.00 45.19 94 ILE A N 1
ATOM 756 C CA . ILE A 1 94 ? -10.203 -14.367 -6.066 1.00 45.19 94 ILE A CA 1
ATOM 757 C C . ILE A 1 94 ? -9.716 -15.041 -4.785 1.00 45.19 94 ILE A C 1
ATOM 759 O O . ILE A 1 94 ? -8.510 -15.100 -4.539 1.00 45.19 94 ILE A O 1
ATOM 763 N N . VAL A 1 95 ? -10.670 -15.358 -3.910 1.00 42.09 95 VAL A N 1
ATOM 764 C CA . VAL A 1 95 ? -10.438 -16.091 -2.660 1.00 42.09 95 VAL A CA 1
ATOM 765 C C . VAL A 1 95 ? -9.957 -17.491 -2.998 1.00 42.09 95 VAL A C 1
ATOM 767 O O . VAL A 1 95 ? -10.563 -18.094 -3.912 1.00 42.09 95 VAL A O 1
#

Sequence (95 aa):
MVLLLLTLQNDTLKLFTYNDENLNLINAIKVDSESSITGLKSINGDNIVTLIHSDKALSSSLYRYDYANKKISKELSLPFTRQEYPYLKDYKKIV

Secondary structure (DSSP, 8-state):
-PEEEEEEETTEEEEEEE-SS-EEEEEEEE--TTEEEEEEEEETTTEEEEEEEETTTTEEEEEEEETTTTEEEEEEEEE--SSPPHHHHH-----

pLDDT: mean 84.01, std 11.86, range [42.09, 95.19]

Foldseek 3Di:
DWDWDWDADPQKIWIWIDDPPDTHTLDIDGHDPQKDWADWDDAPNFKIWTWIAHPVVQWIWIWIQDRVVSDIDTDDIGGHDNHDDPCVVVDHPPD